Protein AF-A0A9E1USI6-F1 (afdb_monomer)

pLDDT: mean 77.87, std 18.26, range [43.88, 98.25]

Foldseek 3Di:
DDDDDDDDDPVVVVVVVVVVVVVVPDPPPPPPPPPPPPPDDDDDDDDPPDDPCDVCSPNPPDDHVVVNVVVD

Secondary structure (DSSP, 8-state):
------PPPHHHHHHHHHHHHTGGG----------------------SS--S--GGGT-SS---HHHHHHT-

Solvent-accessible surface area (backbone atoms only — not comparable to full-atom values): 5156 Å² total; per-residue (Å²): 136,87,81,78,83,83,74,82,54,72,68,60,56,56,54,58,57,57,61,61,61,63,69,76,68,68,79,81,78,75,77,74,78,75,72,76,74,77,78,77,86,85,87,88,86,84,76,80,94,74,72,84,68,31,38,74,72,69,33,90,79,40,88,39,69,70,63,35,58,71,72,108

Mean predicted aligned error: 16.25 Å

Structure (mmCIF, N/CA/C/O backbone):
data_AF-A0A9E1USI6-F1
#
_entry.id   AF-A0A9E1USI6-F1
#
loop_
_atom_site.group_PDB
_atom_site.id
_atom_site.type_symbol
_atom_site.label_atom_id
_atom_site.label_alt_id
_atom_site.label_comp_id
_atom_site.label_asym_id
_atom_site.label_entity_id
_atom_site.label_seq_id
_atom_site.pdbx_PDB_ins_code
_atom_site.Cartn_x
_atom_site.Cartn_y
_atom_site.Cartn_z
_atom_site.occupancy
_atom_site.B_iso_or_equiv
_atom_site.auth_seq_id
_atom_site.auth_comp_id
_atom_site.auth_asym_id
_atom_site.auth_atom_id
_atom_site.pdbx_PDB_model_num
ATOM 1 N N . MET A 1 1 ? -76.421 34.765 53.286 1.00 45.09 1 MET A N 1
ATOM 2 C CA . MET A 1 1 ? -75.511 33.892 54.057 1.00 45.09 1 MET A CA 1
ATOM 3 C C . MET A 1 1 ? -74.290 33.628 53.185 1.00 45.09 1 MET A C 1
ATOM 5 O O . MET A 1 1 ? -74.352 32.793 52.297 1.00 45.09 1 MET A O 1
ATOM 9 N N . VAL A 1 2 ? -73.258 34.467 53.313 1.00 43.88 2 VAL A N 1
ATOM 10 C CA . VAL A 1 2 ? -72.085 34.479 52.420 1.00 43.88 2 VAL A CA 1
ATOM 11 C C . VAL A 1 2 ? -71.104 33.412 52.907 1.00 43.88 2 VAL A C 1
ATOM 13 O O . VAL A 1 2 ? -70.635 33.485 54.039 1.00 43.88 2 VAL A O 1
ATOM 1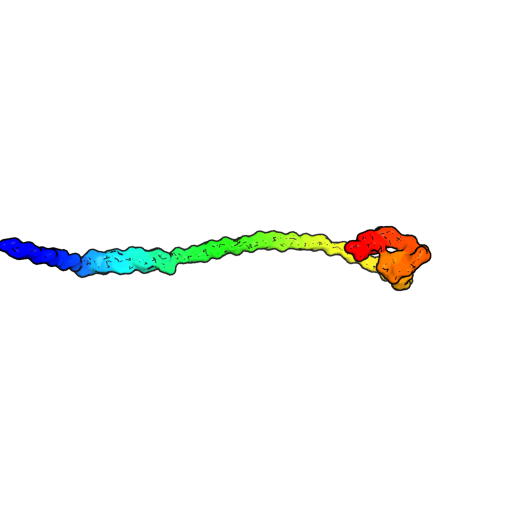6 N N . HIS A 1 3 ? -70.843 32.394 52.090 1.00 47.69 3 HIS A N 1
ATOM 17 C CA . HIS A 1 3 ? -69.916 31.309 52.410 1.00 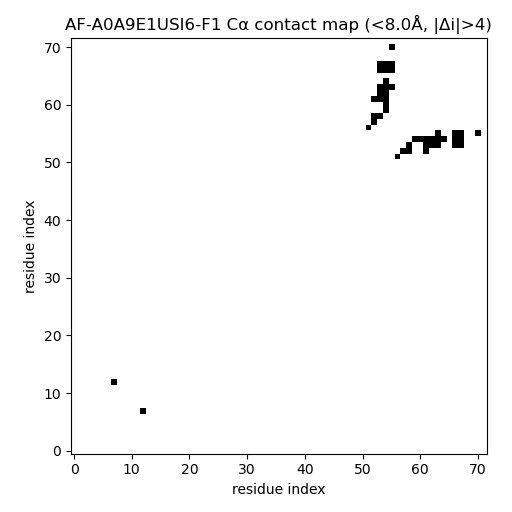47.69 3 HIS A CA 1
ATOM 18 C C . HIS A 1 3 ? -68.517 31.703 51.914 1.00 47.69 3 HIS A C 1
ATOM 20 O O . HIS A 1 3 ? -68.310 31.873 50.715 1.00 47.69 3 HIS A O 1
ATOM 26 N N . ALA A 1 4 ? -67.575 31.924 52.832 1.00 56.59 4 ALA A N 1
ATOM 27 C CA . ALA A 1 4 ? -66.190 32.240 52.489 1.00 56.59 4 ALA A CA 1
ATOM 28 C C . ALA A 1 4 ? -65.456 30.977 51.989 1.00 56.59 4 ALA A C 1
ATOM 30 O O . ALA A 1 4 ? -65.662 29.902 52.558 1.00 56.59 4 ALA A O 1
ATOM 31 N N . PRO A 1 5 ? -64.580 31.068 50.971 1.00 57.78 5 PRO A N 1
ATOM 32 C CA . PRO A 1 5 ? -63.781 29.928 50.542 1.00 57.78 5 PRO A CA 1
ATOM 33 C C . PRO A 1 5 ? -62.706 29.614 51.592 1.00 57.78 5 PRO A C 1
ATOM 35 O O . PRO A 1 5 ? -61.957 30.492 52.020 1.00 57.78 5 PRO A O 1
ATOM 38 N N . HIS A 1 6 ? -62.625 28.351 52.013 1.00 64.75 6 HIS A N 1
ATOM 39 C CA . HIS A 1 6 ? -61.580 27.877 52.916 1.00 64.75 6 HIS A CA 1
ATOM 40 C C . HIS A 1 6 ? -60.205 27.992 52.244 1.00 64.75 6 HIS A C 1
ATOM 42 O O . HIS A 1 6 ? -59.915 27.297 51.270 1.00 64.75 6 HIS A O 1
ATOM 48 N N . SER A 1 7 ? -59.342 28.854 52.783 1.00 64.38 7 SER A N 1
ATOM 49 C CA . SER A 1 7 ? -57.945 28.963 52.367 1.00 64.38 7 SER A CA 1
ATOM 50 C C . SER A 1 7 ? -57.228 27.620 52.579 1.00 64.38 7 SER A C 1
ATOM 52 O O . SER A 1 7 ? -57.361 27.028 53.657 1.00 64.38 7 SER A O 1
ATOM 54 N N . PRO A 1 8 ? -56.447 27.118 51.606 1.00 62.69 8 PRO A N 1
ATOM 55 C CA . PRO A 1 8 ? -55.745 25.849 51.759 1.00 62.69 8 PRO A CA 1
ATOM 56 C C . PRO A 1 8 ? -54.760 25.902 52.937 1.00 62.69 8 PRO A C 1
ATOM 58 O O . PRO A 1 8 ? -54.040 26.882 53.135 1.00 62.69 8 PRO A O 1
ATOM 61 N N . SER A 1 9 ? -54.732 24.838 53.750 1.00 76.25 9 SER A N 1
ATOM 62 C CA . SER A 1 9 ? -53.892 24.788 54.955 1.00 76.25 9 SER A CA 1
ATOM 63 C C . SER A 1 9 ? -52.397 24.857 54.612 1.00 76.25 9 SER A C 1
ATOM 65 O O . SER A 1 9 ? -51.934 24.234 53.655 1.00 76.25 9 SER A O 1
ATOM 67 N N . ARG A 1 10 ? -51.602 25.540 55.450 1.00 64.88 10 ARG 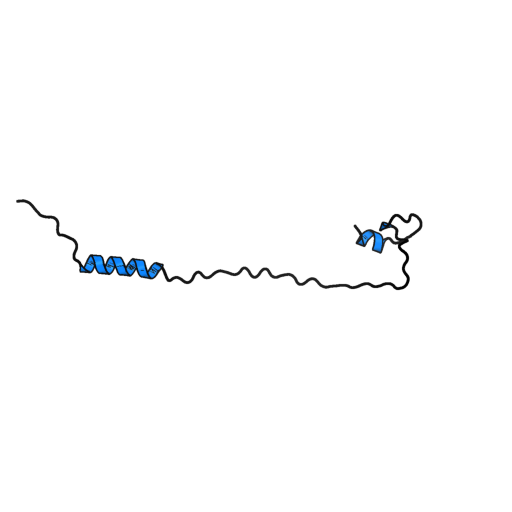A N 1
ATOM 68 C CA . ARG A 1 10 ? -50.133 25.656 55.295 1.00 64.88 10 ARG A CA 1
ATOM 69 C C . ARG A 1 10 ? -49.432 24.295 55.166 1.00 64.88 10 ARG A C 1
ATOM 71 O O . ARG A 1 10 ? -48.426 24.175 54.475 1.00 64.88 10 ARG A O 1
ATOM 78 N N . ARG A 1 11 ? -49.993 23.252 55.792 1.00 59.59 11 ARG A N 1
ATOM 79 C CA . ARG A 1 11 ? -49.509 21.864 55.701 1.00 59.59 11 ARG A CA 1
ATOM 80 C C . ARG A 1 11 ? -49.705 21.249 54.313 1.00 59.59 11 ARG A C 1
ATOM 82 O O . ARG A 1 11 ? -48.878 20.439 53.910 1.00 59.59 11 ARG A O 1
ATOM 89 N N . ALA A 1 12 ? -50.766 21.614 53.594 1.00 62.28 12 ALA A N 1
ATOM 90 C CA . ALA A 1 12 ? -50.986 21.154 52.223 1.00 62.28 12 ALA A CA 1
ATOM 91 C C . ALA A 1 12 ? -49.967 21.787 51.261 1.00 62.28 12 ALA A C 1
ATOM 93 O O . ALA A 1 12 ? -49.405 21.088 50.423 1.00 62.28 12 ALA A O 1
ATOM 94 N N . LEU A 1 13 ? -49.654 23.072 51.460 1.00 60.56 13 LEU A N 1
ATOM 95 C CA . LEU A 1 13 ? -48.618 23.779 50.700 1.00 60.56 13 LEU A CA 1
ATOM 96 C C . LEU A 1 13 ? -47.224 23.168 50.926 1.00 60.56 13 LEU A C 1
ATOM 98 O O . LEU A 1 13 ? -46.535 22.871 49.958 1.00 60.56 13 LEU A O 1
ATOM 102 N N . LEU A 1 14 ? -46.850 22.871 52.177 1.00 58.91 14 LEU A N 1
ATOM 103 C CA . LEU A 1 14 ? -45.564 22.233 52.508 1.00 58.91 14 LEU A CA 1
ATOM 104 C C . LEU A 1 14 ? -45.408 20.822 51.910 1.00 58.91 14 LEU A C 1
ATOM 106 O O . LEU A 1 14 ? -44.310 20.447 51.506 1.00 58.91 14 LEU A O 1
ATOM 110 N N . LYS A 1 15 ? -46.496 20.041 51.831 1.00 55.31 15 LYS A N 1
ATOM 111 C CA . LYS A 1 15 ? -46.484 18.704 51.208 1.00 55.31 15 LYS A CA 1
ATOM 112 C C . LYS A 1 15 ? -46.380 18.759 49.679 1.00 55.31 15 LYS A C 1
ATOM 114 O O . LYS A 1 15 ? -45.778 17.870 49.087 1.00 55.31 15 LYS A O 1
ATOM 119 N N . ALA A 1 16 ? -46.941 19.786 49.039 1.00 55.00 16 ALA A N 1
ATOM 120 C CA . ALA A 1 16 ? -46.808 19.979 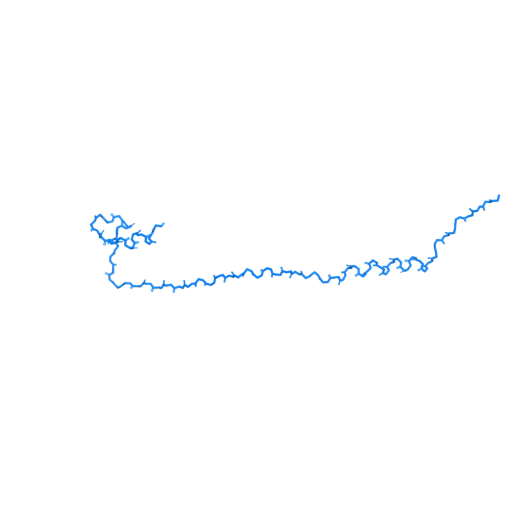47.594 1.00 55.00 16 ALA A CA 1
ATOM 121 C C . ALA A 1 16 ? -45.372 20.381 47.196 1.00 55.00 16 ALA A C 1
ATOM 123 O O . ALA A 1 16 ? -44.88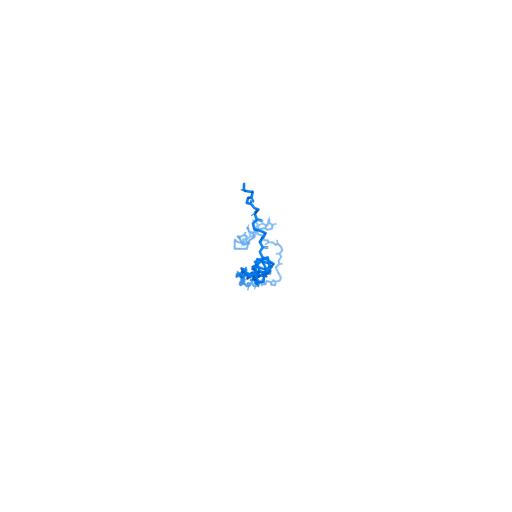7 19.968 46.145 1.00 55.00 16 ALA A O 1
ATOM 124 N N . SER A 1 17 ? -44.660 21.118 48.059 1.00 54.50 17 SER A N 1
ATOM 125 C CA . SER A 1 17 ? -43.265 21.527 47.833 1.00 54.50 17 SER A CA 1
ATOM 126 C C . SER A 1 17 ? -42.264 20.367 47.879 1.00 54.50 17 SER A C 1
ATOM 128 O O . SER A 1 17 ? -41.294 20.365 47.124 1.00 54.50 17 SER A O 1
ATOM 130 N N . SER A 1 18 ? -42.478 19.371 48.746 1.00 53.75 18 SER A N 1
ATOM 131 C CA . SER A 1 18 ? -41.551 18.239 48.897 1.00 53.75 18 SER A CA 1
ATOM 132 C C . SER A 1 18 ? -41.690 17.182 47.798 1.00 53.75 18 SER A C 1
ATOM 134 O O . SER A 1 18 ? -40.727 16.474 47.516 1.00 53.75 18 SER A O 1
ATOM 136 N N . ALA A 1 19 ? -42.850 17.097 47.138 1.00 52.31 19 ALA A N 1
ATOM 137 C CA . ALA A 1 19 ? -43.064 16.177 46.022 1.00 52.31 19 ALA A CA 1
ATOM 138 C C . ALA A 1 19 ? -42.313 16.604 44.742 1.00 52.31 19 ALA A C 1
ATOM 140 O O . ALA A 1 19 ? -41.866 15.744 43.987 1.00 52.31 19 ALA A O 1
ATOM 141 N N . LEU A 1 20 ? -42.107 17.911 44.520 1.00 52.16 20 LEU A N 1
ATOM 142 C CA . LEU A 1 20 ? -41.341 18.419 43.369 1.00 52.16 20 LEU A CA 1
ATOM 143 C C . LEU A 1 20 ? -39.824 18.228 43.519 1.00 52.16 20 LEU A C 1
ATOM 145 O O . LEU A 1 20 ? -39.135 18.037 42.523 1.00 52.16 20 LEU A O 1
ATOM 149 N N . ALA A 1 21 ? -39.299 18.246 44.747 1.00 52.84 21 ALA A N 1
ATOM 150 C CA . ALA A 1 21 ? -37.864 18.095 44.996 1.00 52.84 21 ALA A CA 1
ATOM 151 C C . ALA A 1 21 ? -37.346 16.668 44.725 1.00 52.84 21 ALA A C 1
ATOM 153 O O . ALA A 1 21 ? -36.159 16.481 44.465 1.00 52.84 21 ALA A O 1
ATOM 154 N N . ALA A 1 22 ? -38.227 15.661 44.759 1.00 52.41 22 ALA A N 1
ATOM 155 C CA . ALA A 1 22 ? -37.857 14.264 44.539 1.00 52.41 22 ALA A CA 1
ATOM 156 C C . ALA A 1 22 ? -37.647 13.908 43.053 1.00 52.41 22 ALA A C 1
ATOM 158 O O . ALA A 1 22 ? -36.941 12.945 42.757 1.00 52.41 22 ALA A O 1
ATOM 159 N N . LEU A 1 23 ? -38.206 14.682 42.112 1.00 54.00 23 LEU A N 1
ATOM 160 C CA . LEU A 1 23 ? -37.995 14.460 40.672 1.00 54.00 23 LEU A CA 1
ATOM 161 C C . LEU A 1 23 ? -36.639 14.985 40.172 1.00 54.00 23 LEU A C 1
ATOM 163 O O . LEU A 1 23 ? -36.174 14.566 39.116 1.00 54.00 23 LEU A O 1
ATOM 167 N N . SER A 1 24 ? -35.984 15.868 40.928 1.00 58.38 24 SER A N 1
ATOM 168 C CA . SER A 1 24 ? -34.729 16.525 40.535 1.00 58.38 24 SER A CA 1
ATOM 169 C C . SER A 1 24 ? -33.478 15.664 40.740 1.00 58.38 24 SER A C 1
ATOM 171 O O . SER A 1 24 ? -32.384 16.082 40.373 1.00 58.38 24 SER A O 1
ATOM 173 N N . PHE A 1 25 ? -33.622 14.491 41.365 1.00 62.38 25 PHE A N 1
ATOM 174 C CA . PHE A 1 25 ? -32.508 13.647 41.810 1.00 62.38 25 PHE A CA 1
ATOM 175 C C . PHE A 1 25 ? -32.479 12.263 41.153 1.00 62.38 25 PHE A C 1
ATOM 177 O O . PHE A 1 25 ? -31.820 11.357 41.663 1.00 62.38 25 PHE A O 1
ATOM 184 N N . LEU A 1 26 ? -33.153 12.071 40.012 1.00 67.69 26 LEU A N 1
ATOM 185 C CA . LEU A 1 26 ? -32.893 10.877 39.212 1.00 67.69 26 LEU A CA 1
ATOM 186 C C . LEU A 1 26 ? -31.507 11.012 38.566 1.00 67.69 26 LEU A C 1
ATOM 188 O O . LEU A 1 26 ? -31.305 11.921 37.759 1.00 67.69 26 LEU A O 1
ATOM 192 N N . PRO A 1 27 ? -30.541 10.130 38.883 1.00 66.94 27 PRO A N 1
ATOM 193 C CA . PRO A 1 27 ? -29.287 10.118 38.160 1.00 66.94 27 PRO A CA 1
ATOM 194 C C . PRO A 1 27 ? -29.601 9.725 36.719 1.00 66.94 27 PRO A C 1
ATOM 196 O O . PRO A 1 27 ? -30.057 8.610 36.451 1.00 66.94 27 PRO A O 1
ATOM 199 N N . SER A 1 28 ? -29.361 10.642 35.784 1.00 72.81 28 SER A N 1
ATOM 200 C CA . SER A 1 28 ? -29.365 10.328 34.361 1.00 72.81 28 SER A CA 1
ATOM 201 C C . SER A 1 28 ? -28.367 9.199 34.126 1.00 72.81 28 SER A C 1
ATOM 203 O O . SER A 1 28 ? -27.154 9.413 34.113 1.00 72.81 28 SER A O 1
ATOM 205 N N . ARG A 1 29 ? -28.867 7.972 33.955 1.00 69.19 29 ARG A N 1
ATOM 206 C CA . ARG A 1 29 ? -28.075 6.861 33.432 1.00 69.19 29 ARG A CA 1
ATOM 207 C C . ARG A 1 29 ? -27.791 7.175 31.972 1.00 69.19 29 ARG A C 1
ATOM 209 O O . ARG A 1 29 ? -28.537 6.773 31.086 1.00 69.19 29 ARG A O 1
ATOM 216 N N . ALA A 1 30 ? -26.719 7.923 31.732 1.00 73.56 30 ALA A N 1
ATOM 217 C CA . ALA A 1 30 ? -26.142 8.028 30.408 1.00 73.56 30 ALA A CA 1
ATOM 218 C C . ALA A 1 30 ? -25.735 6.610 29.989 1.00 73.56 30 ALA A C 1
ATOM 220 O O . ALA A 1 30 ? -24.740 6.064 30.468 1.00 73.56 30 ALA A O 1
ATOM 221 N N . VAL A 1 31 ? -26.542 5.985 29.131 1.00 69.69 31 VAL A N 1
ATOM 222 C CA . VAL A 1 31 ? -26.136 4.779 28.418 1.00 69.69 31 VAL A CA 1
ATOM 223 C C . VAL A 1 31 ? -25.000 5.221 27.509 1.00 69.69 31 VAL A C 1
ATOM 225 O O . VAL A 1 31 ? -25.223 5.805 26.451 1.00 69.69 31 VAL A O 1
ATOM 228 N N . ARG A 1 32 ? -23.756 5.000 27.944 1.00 68.31 32 ARG A N 1
ATOM 229 C CA . ARG A 1 32 ? -22.626 5.050 27.023 1.00 68.31 32 ARG A CA 1
ATOM 230 C C . ARG A 1 32 ? -22.836 3.879 26.081 1.00 68.31 32 ARG A C 1
ATOM 232 O O . ARG A 1 32 ? -22.623 2.733 26.466 1.00 68.31 32 ARG A O 1
ATOM 239 N N . ALA A 1 33 ? -23.294 4.171 24.868 1.00 68.38 33 ALA A N 1
ATOM 240 C CA . ALA A 1 33 ? -23.145 3.244 23.767 1.00 68.38 33 ALA A CA 1
ATOM 241 C C . ALA A 1 33 ? -21.642 2.975 23.657 1.00 68.38 33 ALA A C 1
ATOM 243 O O . ALA A 1 33 ? -20.874 3.826 23.206 1.00 68.38 33 ALA A O 1
ATOM 244 N N . GLN A 1 34 ? -21.206 1.828 24.173 1.00 65.69 34 GLN A N 1
ATOM 245 C CA . GLN A 1 34 ? -19.874 1.333 23.905 1.00 65.69 34 GLN A CA 1
ATOM 246 C C . GLN A 1 34 ? -19.905 0.960 22.429 1.00 65.69 34 GLN A C 1
ATOM 248 O O . GLN A 1 34 ? -20.297 -0.148 22.072 1.00 65.69 34 GLN A O 1
ATOM 253 N N . ALA A 1 35 ? -19.563 1.915 21.563 1.00 70.62 35 ALA A N 1
ATOM 254 C CA . ALA A 1 35 ? -19.151 1.571 20.221 1.00 70.62 35 ALA A CA 1
ATOM 255 C C . ALA A 1 35 ? -18.039 0.540 20.419 1.00 70.62 35 ALA A C 1
ATOM 257 O O . ALA A 1 35 ? -17.004 0.835 21.029 1.00 70.62 35 ALA A O 1
ATOM 258 N N . ALA A 1 36 ? -18.311 -0.706 20.041 1.00 69.38 36 ALA A N 1
ATOM 259 C CA . ALA A 1 36 ? -17.276 -1.705 19.926 1.00 69.38 36 ALA A CA 1
ATOM 260 C C . ALA A 1 36 ? -16.371 -1.176 18.821 1.00 69.38 36 ALA A C 1
ATOM 262 O O . ALA A 1 36 ? -16.669 -1.343 17.640 1.00 69.38 36 ALA A O 1
ATOM 263 N N . THR A 1 37 ? -15.332 -0.433 19.204 1.00 74.75 37 THR A N 1
ATOM 264 C CA . THR A 1 37 ? -14.276 -0.043 18.285 1.00 74.75 37 THR A CA 1
ATOM 265 C C . THR A 1 37 ? -13.663 -1.356 17.838 1.00 74.75 37 THR A C 1
ATOM 267 O O . THR A 1 37 ? -12.878 -1.957 18.573 1.00 74.75 37 THR A O 1
ATOM 270 N N . GLN A 1 38 ? -14.133 -1.859 16.697 1.00 82.56 38 GLN A N 1
ATOM 271 C CA . GLN A 1 38 ? -13.586 -3.029 16.032 1.00 82.56 38 GLN A CA 1
ATOM 272 C C . GLN A 1 38 ? -12.091 -2.755 15.919 1.00 82.56 38 GLN A C 1
ATOM 274 O O . GLN A 1 38 ? -11.691 -1.802 15.254 1.00 82.56 38 GLN A O 1
ATOM 279 N N . ARG A 1 39 ? -11.278 -3.494 16.677 1.00 86.75 39 ARG A N 1
ATOM 280 C CA . ARG A 1 39 ? -9.825 -3.357 16.608 1.00 86.75 39 ARG A CA 1
ATOM 281 C C . ARG A 1 39 ? -9.409 -4.055 15.319 1.00 86.75 39 ARG A C 1
ATOM 283 O O . ARG A 1 39 ? -9.546 -5.277 15.267 1.00 86.75 39 ARG A O 1
ATOM 290 N N . PRO A 1 40 ? -8.978 -3.324 14.278 1.00 91.38 40 PRO A N 1
ATOM 291 C CA . PRO A 1 40 ? -8.572 -3.976 13.049 1.00 91.38 40 PRO A CA 1
ATOM 292 C C . PRO A 1 40 ? -7.327 -4.824 13.317 1.00 91.38 40 PRO A C 1
ATOM 294 O O . PRO A 1 40 ? -6.483 -4.472 14.145 1.00 91.38 40 PRO A O 1
ATOM 297 N N . ASN A 1 41 ? -7.208 -5.935 12.596 1.00 95.00 41 ASN A N 1
ATOM 298 C CA . ASN A 1 41 ? -5.931 -6.626 12.489 1.00 95.00 41 ASN A CA 1
ATOM 299 C C . ASN A 1 41 ? -4.994 -5.777 11.619 1.00 95.00 41 ASN A C 1
ATOM 301 O O . ASN A 1 41 ? -5.440 -5.176 10.642 1.00 95.00 41 ASN A O 1
ATOM 305 N N . VAL A 1 42 ? -3.707 -5.739 11.964 1.00 95.00 42 VAL A N 1
ATOM 306 C CA . VAL A 1 42 ? -2.681 -5.041 11.178 1.00 95.00 42 VAL A CA 1
ATOM 307 C C . VAL A 1 42 ? -1.807 -6.082 10.492 1.00 95.00 42 VAL A C 1
ATOM 309 O O . VAL A 1 42 ? -1.216 -6.928 11.160 1.00 95.00 42 VAL A O 1
ATOM 312 N N . LEU A 1 43 ? -1.719 -6.002 9.166 1.00 96.06 43 LEU A N 1
ATOM 313 C CA . LEU A 1 43 ? -0.773 -6.759 8.353 1.00 96.06 43 LEU A CA 1
ATOM 314 C C . LEU A 1 43 ? 0.292 -5.789 7.832 1.00 96.06 43 LEU A C 1
ATOM 316 O O . LEU A 1 43 ? -0.041 -4.831 7.140 1.00 96.06 43 LEU A O 1
ATOM 320 N N . TRP A 1 44 ? 1.556 -6.032 8.181 1.00 97.12 44 TRP A N 1
ATOM 321 C CA . TRP A 1 44 ? 2.702 -5.265 7.692 1.00 97.12 44 TRP A CA 1
ATOM 322 C C . TRP A 1 44 ? 3.468 -6.111 6.680 1.00 97.12 44 TRP A C 1
ATOM 324 O O . TRP A 1 44 ? 3.975 -7.177 7.026 1.00 97.12 44 TRP A O 1
ATOM 334 N N . ILE A 1 45 ? 3.578 -5.623 5.448 1.00 95.25 45 ILE A N 1
ATOM 335 C CA . ILE A 1 45 ? 4.363 -6.247 4.381 1.00 95.25 45 ILE A CA 1
ATOM 336 C C . ILE A 1 45 ? 5.506 -5.291 4.050 1.00 95.25 45 ILE A C 1
ATOM 338 O O . ILE A 1 45 ? 5.266 -4.122 3.759 1.00 95.25 45 ILE A O 1
ATOM 342 N N . SER A 1 46 ? 6.743 -5.774 4.133 1.00 96.19 46 SER A N 1
ATOM 343 C CA . SER A 1 46 ? 7.942 -5.021 3.762 1.00 96.19 46 SER A CA 1
ATOM 344 C C . SER A 1 46 ? 8.696 -5.750 2.664 1.00 96.19 46 SER A C 1
ATOM 346 O O . SER A 1 46 ? 8.780 -6.976 2.679 1.00 96.19 46 SER A O 1
ATOM 348 N N . THR A 1 47 ? 9.283 -4.984 1.759 1.00 95.06 47 THR A N 1
ATOM 349 C CA . THR A 1 47 ? 10.149 -5.472 0.686 1.00 95.06 47 THR A CA 1
ATOM 350 C C . THR A 1 47 ? 11.464 -4.708 0.748 1.00 95.06 47 THR A C 1
ATOM 352 O O . THR A 1 47 ? 11.445 -3.487 0.925 1.00 95.06 47 THR A O 1
ATOM 355 N N . GLU A 1 48 ? 12.592 -5.397 0.605 1.00 97.12 48 GLU A N 1
ATOM 356 C CA . GLU A 1 48 ? 13.890 -4.744 0.417 1.00 97.12 48 GLU A CA 1
ATOM 357 C C . GLU A 1 48 ? 14.131 -4.389 -1.054 1.00 97.12 48 GLU A C 1
ATOM 359 O O . GLU A 1 48 ? 13.616 -5.055 -1.950 1.00 97.12 48 GLU A O 1
ATOM 364 N N . ASP A 1 49 ? 14.890 -3.312 -1.279 1.00 94.69 49 ASP A N 1
ATOM 365 C CA . ASP A 1 49 ? 15.418 -2.895 -2.585 1.00 94.69 49 ASP A CA 1
ATOM 366 C C . ASP A 1 49 ? 14.394 -2.829 -3.734 1.00 94.69 49 ASP A C 1
ATOM 36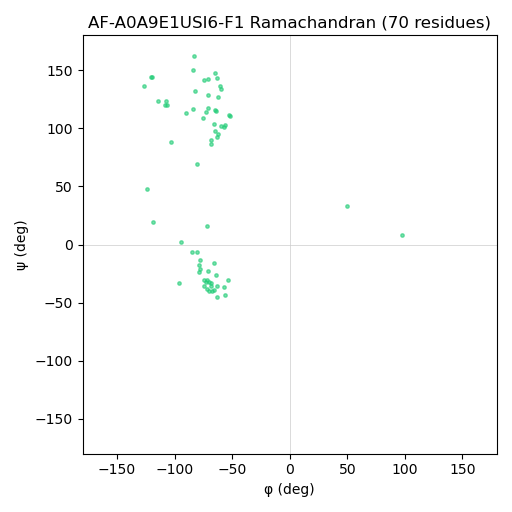8 O O . ASP A 1 49 ? 14.723 -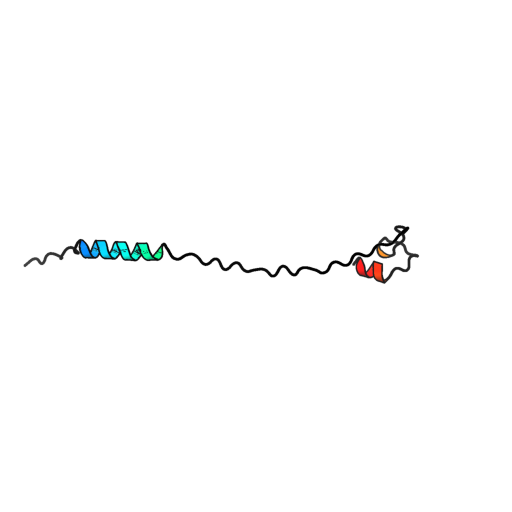3.056 -4.898 1.00 94.69 49 ASP A O 1
ATOM 372 N N . ILE A 1 50 ? 13.142 -2.484 -3.424 1.00 94.50 50 ILE A N 1
ATOM 373 C CA . ILE A 1 50 ? 12.100 -2.315 -4.437 1.00 94.50 50 ILE A CA 1
ATOM 374 C C . ILE A 1 50 ? 12.183 -0.926 -5.087 1.00 94.50 50 ILE A C 1
ATOM 376 O O . ILE A 1 50 ? 12.263 0.103 -4.411 1.00 94.50 50 ILE A O 1
ATOM 380 N N . SER A 1 51 ? 12.143 -0.894 -6.416 1.00 92.06 51 SER A N 1
ATOM 381 C CA . SER A 1 51 ? 12.007 0.327 -7.219 1.00 92.06 51 SER A CA 1
ATOM 382 C C . SER A 1 51 ? 10.529 0.745 -7.331 1.00 92.06 51 SER A C 1
ATOM 384 O O . SER A 1 51 ? 9.644 -0.080 -7.107 1.00 92.06 51 SER A O 1
ATOM 386 N N . PRO A 1 52 ? 10.210 2.001 -7.702 1.00 93.00 52 PRO A N 1
ATOM 387 C CA . PRO A 1 52 ? 8.828 2.440 -7.945 1.00 93.00 52 PRO A CA 1
ATOM 388 C C . PRO A 1 52 ? 8.213 1.872 -9.244 1.00 93.00 52 PRO A C 1
ATOM 390 O O . PRO A 1 52 ? 7.190 2.366 -9.711 1.00 93.00 52 PRO A O 1
ATOM 393 N N . ASP A 1 53 ? 8.821 0.838 -9.818 1.00 96.44 53 ASP A N 1
ATOM 394 C CA . ASP A 1 53 ? 8.446 0.197 -11.076 1.00 96.44 53 ASP A CA 1
ATOM 395 C C . ASP A 1 53 ? 7.278 -0.773 -10.824 1.00 96.44 53 ASP A C 1
ATOM 397 O O . ASP A 1 53 ? 7.424 -1.997 -10.807 1.00 96.44 53 ASP A O 1
ATOM 401 N N . LEU A 1 54 ? 6.111 -0.203 -10.518 1.00 97.25 54 LEU A N 1
ATOM 402 C CA . LEU A 1 54 ? 4.868 -0.914 -10.218 1.00 97.25 54 LEU A CA 1
ATOM 403 C C . LEU A 1 54 ? 3.787 -0.524 -11.228 1.00 97.25 54 LEU A C 1
ATOM 405 O O . LEU A 1 54 ? 3.672 0.645 -11.612 1.00 97.25 54 LEU A O 1
ATOM 409 N N . GLY A 1 55 ? 2.932 -1.479 -11.594 1.00 97.38 55 GLY A N 1
ATOM 410 C CA . GLY A 1 55 ? 1.810 -1.248 -12.504 1.00 97.38 55 GLY A CA 1
ATOM 411 C C . GLY A 1 55 ? 0.880 -0.135 -12.013 1.00 97.38 55 GLY A C 1
ATOM 412 O O . GLY A 1 55 ? 0.531 0.775 -12.768 1.00 97.38 55 GLY A O 1
ATOM 413 N N . CYS A 1 56 ? 0.550 -0.121 -10.718 1.00 96.88 56 CYS A N 1
ATOM 414 C CA . CYS A 1 56 ? -0.240 0.946 -10.095 1.00 96.88 56 CYS A CA 1
ATOM 415 C C . CYS A 1 56 ? 0.442 2.320 -10.065 1.00 96.88 56 CYS A C 1
ATOM 417 O O . CYS A 1 56 ? -0.244 3.324 -9.870 1.00 96.88 56 CYS A O 1
ATOM 419 N N . TYR A 1 57 ? 1.756 2.392 -10.283 1.00 97.00 57 TYR A N 1
ATOM 420 C CA . TYR A 1 57 ? 2.497 3.650 -10.423 1.00 97.00 57 TYR A CA 1
ATOM 421 C C . TYR A 1 57 ? 2.654 4.085 -11.890 1.00 97.00 57 TYR A C 1
ATOM 423 O O . TYR A 1 57 ? 3.230 5.138 -12.160 1.00 97.00 57 TYR A O 1
ATOM 431 N N . GLY A 1 58 ? 2.078 3.333 -12.834 1.00 96.88 58 GLY A N 1
ATOM 432 C CA . GLY A 1 58 ? 2.067 3.660 -14.259 1.00 96.88 58 GLY A CA 1
ATOM 433 C C . GLY A 1 58 ? 3.149 2.957 -15.075 1.00 96.88 58 GLY A C 1
ATOM 434 O O . GLY A 1 58 ? 3.302 3.271 -16.258 1.00 96.88 58 GLY A O 1
ATOM 435 N N . ASP A 1 59 ? 3.879 2.006 -14.488 1.00 97.38 59 ASP A N 1
ATOM 436 C CA . A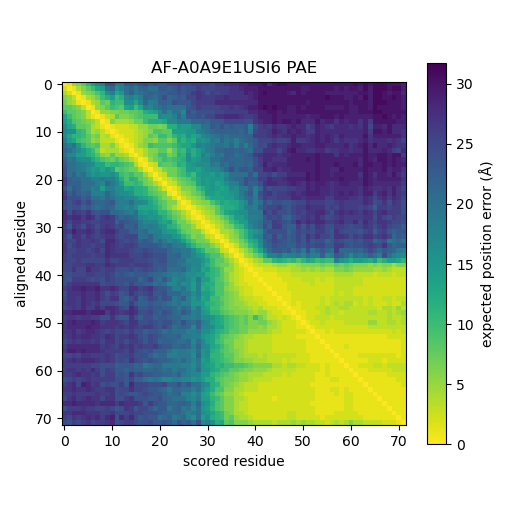SP A 1 59 ? 4.806 1.173 -15.244 1.00 97.38 59 ASP A CA 1
ATOM 437 C C . ASP A 1 59 ? 4.032 0.166 -16.116 1.00 97.38 59 ASP A C 1
ATOM 439 O O . ASP A 1 59 ? 3.351 -0.730 -15.625 1.00 97.38 59 ASP A O 1
ATOM 443 N N . SER A 1 60 ? 4.137 0.318 -17.439 1.00 95.75 60 SER A N 1
ATOM 444 C CA . SER A 1 60 ?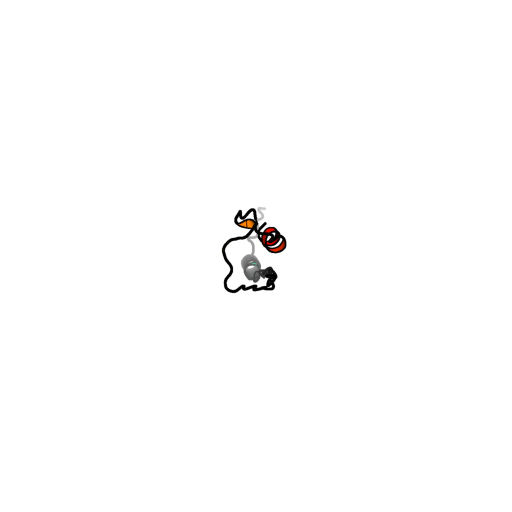 3.473 -0.560 -18.416 1.00 95.75 60 SER A CA 1
ATOM 445 C C . SER A 1 60 ? 4.154 -1.921 -18.633 1.00 95.75 60 SER A C 1
ATOM 447 O O . SER A 1 60 ? 3.566 -2.797 -19.268 1.00 95.75 60 SER A O 1
ATOM 449 N N . TYR A 1 61 ? 5.387 -2.095 -18.152 1.00 97.31 61 TYR A N 1
ATOM 450 C CA . TYR A 1 61 ? 6.158 -3.337 -18.233 1.00 97.31 61 TYR A CA 1
ATOM 451 C C . TYR A 1 61 ? 6.038 -4.179 -16.954 1.00 97.31 61 TYR A C 1
ATOM 453 O O . TYR A 1 61 ? 6.054 -5.411 -17.027 1.00 97.31 61 TYR A O 1
ATOM 461 N N . ALA A 1 62 ? 5.900 -3.537 -15.792 1.00 97.38 62 ALA A N 1
ATOM 462 C CA . ALA A 1 62 ? 5.754 -4.228 -14.517 1.00 97.38 62 ALA A CA 1
ATOM 463 C C . ALA A 1 62 ? 4.473 -5.083 -14.470 1.00 97.38 62 ALA A C 1
ATOM 465 O O . ALA A 1 62 ? 3.363 -4.607 -14.700 1.00 97.38 62 ALA A O 1
ATOM 466 N N . VAL A 1 63 ? 4.622 -6.366 -14.127 1.00 97.44 63 VAL A N 1
ATOM 467 C CA . VAL A 1 63 ? 3.495 -7.288 -13.917 1.00 97.44 63 VAL A CA 1
ATOM 468 C C . VAL A 1 63 ? 3.299 -7.484 -12.417 1.00 97.44 63 VAL A C 1
ATOM 470 O O . VAL A 1 63 ? 3.866 -8.399 -11.819 1.00 97.44 63 VAL A O 1
ATOM 473 N N . THR A 1 64 ? 2.495 -6.617 -11.798 1.00 97.69 64 THR A N 1
ATOM 474 C CA . THR A 1 64 ? 2.294 -6.570 -10.337 1.00 97.69 64 THR A CA 1
ATOM 475 C C . THR A 1 64 ? 0.823 -6.698 -9.916 1.00 97.69 64 THR A C 1
ATOM 477 O O . THR A 1 64 ? 0.370 -5.962 -9.042 1.00 97.69 64 THR A O 1
ATOM 480 N N . PRO A 1 65 ? 0.054 -7.675 -10.443 1.00 97.62 65 PRO A N 1
ATOM 481 C CA . PRO A 1 65 ? -1.411 -7.671 -10.372 1.00 97.62 65 PRO A CA 1
ATOM 482 C C . PRO A 1 65 ? -1.984 -7.605 -8.949 1.00 97.62 65 PRO A C 1
ATOM 484 O O . PRO A 1 65 ? -2.984 -6.930 -8.733 1.00 97.62 65 PRO A O 1
ATOM 487 N N . HIS A 1 66 ? -1.355 -8.258 -7.964 1.00 98.12 66 HIS A N 1
ATOM 488 C CA . HIS A 1 66 ? -1.829 -8.221 -6.574 1.00 98.12 66 HIS A CA 1
ATOM 489 C C . HIS A 1 66 ? -1.533 -6.885 -5.876 1.00 98.12 66 HIS A C 1
ATOM 491 O O . HIS A 1 66 ? -2.339 -6.428 -5.072 1.00 98.12 66 HIS A O 1
ATOM 497 N N . ILE A 1 67 ? -0.393 -6.251 -6.177 1.00 97.31 67 ILE A N 1
ATOM 498 C CA . ILE A 1 67 ? -0.061 -4.916 -5.651 1.00 97.31 67 ILE A CA 1
ATOM 499 C C . ILE A 1 67 ? -0.954 -3.873 -6.330 1.00 97.31 67 ILE A C 1
ATOM 501 O O . ILE A 1 67 ? -1.450 -2.958 -5.674 1.00 97.31 67 ILE A O 1
ATOM 505 N N . ASP A 1 68 ? -1.221 -4.057 -7.623 1.00 97.56 68 ASP A N 1
ATOM 506 C CA . ASP A 1 68 ? -2.090 -3.178 -8.395 1.00 97.56 68 ASP A CA 1
ATOM 507 C C . ASP A 1 68 ? -3.542 -3.242 -7.920 1.00 97.56 68 ASP A C 1
ATOM 509 O O . ASP A 1 68 ? -4.213 -2.215 -7.865 1.00 97.56 68 ASP A O 1
ATOM 513 N N . GLU A 1 69 ? -4.035 -4.432 -7.572 1.00 98.25 69 GLU A N 1
ATOM 514 C CA . GLU A 1 69 ? -5.356 -4.614 -6.967 1.00 98.25 69 GLU A CA 1
ATOM 515 C C . GLU A 1 69 ? -5.418 -4.021 -5.557 1.00 98.25 69 GLU A C 1
ATOM 517 O O . GLU A 1 69 ? -6.400 -3.365 -5.223 1.00 98.25 69 GLU A O 1
ATOM 522 N N . PHE A 1 70 ? -4.361 -4.186 -4.757 1.00 97.31 70 PHE A N 1
ATOM 523 C CA . PHE A 1 70 ? -4.294 -3.636 -3.401 1.00 97.31 70 PHE A CA 1
ATOM 524 C C . PHE A 1 70 ? -4.315 -2.098 -3.364 1.00 97.31 70 PHE A C 1
ATOM 526 O O . PHE A 1 70 ? -4.737 -1.516 -2.368 1.00 97.31 70 PHE A O 1
ATOM 533 N N . ALA A 1 71 ? -3.859 -1.438 -4.433 1.00 96.69 71 ALA A N 1
ATOM 534 C CA . ALA A 1 71 ? -3.812 0.020 -4.541 1.00 96.69 71 ALA A CA 1
ATOM 535 C C . ALA A 1 71 ? -5.128 0.676 -5.015 1.00 96.69 71 ALA A C 1
ATOM 537 O O . ALA A 1 71 ? -5.195 1.907 -5.059 1.00 96.69 71 ALA A O 1
ATOM 538 N N . ARG A 1 72 ? -6.141 -0.111 -5.405 1.00 92.12 72 ARG A N 1
ATOM 539 C CA . ARG A 1 72 ? -7.461 0.381 -5.845 1.00 92.12 72 ARG A CA 1
ATOM 540 C C . ARG A 1 72 ? -8.387 0.657 -4.666 1.00 92.12 72 ARG A C 1
ATOM 542 O O . ARG A 1 72 ? -9.160 1.634 -4.780 1.00 92.12 72 ARG A O 1
#

Sequence (72 aa):
MVHAPHSPSRRALLKASSALAALSFLPSRAVRAQAATQRPNVLWISTEDISPDLGCYGDSYAVTPHIDEFAR

Radius of gyration: 38.04 Å; Cα contacts (8 Å, |Δi|>4): 23; chains: 1; bounding box: 91×43×74 Å